Protein AF-A0A3D2Q7T9-F1 (afdb_monomer_lite)

pLDDT: mean 92.61, std 5.47, range [55.22, 98.25]

Sequence (171 aa):
MNLAEEEGVMDLDDYAEAVRKIHLSDPKNRWRKLGSLQTRSGKALLTEIETQSNTRPIRLLQLLFLHEQSAYILTAAAPREEMGSLGKTFLNAFKSFTITENLLESIPEKERREALYQTLLEFKEKSKESRFQEEVWNPFQKRFLSEFNDMGAYWQLLLLKYFQEELKKKV

Foldseek 3Di:
DDKDKDFQADDQVVVVVVVVVVQVVPVQKDKAWPAWAAAPAGIWTWMKMWHDDPPAIKIKIWTWDDDDGMTMIDIDMDGPVCCVVCVVVVSVVRNHDDDDPDLLVNDPDPVVSVVVVVLLVVCLVVVPPPCCVPPPVVVCLVVQCVVVVVVPDVSSVVVNVVSVVSSPPDD

Radius of gyration: 21.35 Å; chains: 1; bounding box: 49×31×57 Å

Structure (mmCIF, N/CA/C/O backbone):
data_AF-A0A3D2Q7T9-F1
#
_entry.id   AF-A0A3D2Q7T9-F1
#
loop_
_atom_site.group_PDB
_atom_site.id
_atom_site.type_symbol
_atom_site.label_atom_id
_atom_site.label_alt_id
_atom_site.label_comp_id
_atom_site.label_asym_id
_atom_site.label_entity_id
_atom_site.label_seq_id
_atom_site.pdbx_PDB_ins_code
_atom_site.Cartn_x
_atom_site.Cartn_y
_atom_site.Cartn_z
_atom_site.occupancy
_atom_site.B_iso_or_equiv
_atom_site.auth_seq_id
_atom_site.auth_comp_id
_atom_site.auth_asym_id
_atom_site.auth_atom_id
_atom_site.pdbx_PDB_model_num
ATOM 1 N N . MET A 1 1 ? 7.423 8.714 -3.643 1.00 85.88 1 MET A N 1
ATOM 2 C CA . MET A 1 1 ? 6.833 7.423 -4.057 1.00 85.88 1 MET A CA 1
ATOM 3 C C . MET A 1 1 ? 5.350 7.656 -4.269 1.00 85.88 1 MET A C 1
ATOM 5 O O . MET A 1 1 ? 4.799 8.471 -3.541 1.00 85.88 1 MET A O 1
ATOM 9 N N . ASN A 1 2 ? 4.742 7.011 -5.257 1.00 92.50 2 ASN A N 1
ATOM 10 C CA . ASN A 1 2 ? 3.313 7.108 -5.556 1.00 92.50 2 ASN A CA 1
ATOM 11 C C . ASN A 1 2 ? 2.703 5.700 -5.631 1.00 92.50 2 ASN A C 1
ATOM 13 O O . ASN A 1 2 ? 3.426 4.775 -5.998 1.00 92.50 2 ASN A O 1
ATOM 17 N N . LEU A 1 3 ? 1.418 5.563 -5.309 1.00 93.44 3 LEU A N 1
ATOM 18 C CA . LEU A 1 3 ? 0.617 4.352 -5.488 1.00 93.44 3 LEU A CA 1
ATOM 19 C C . LEU A 1 3 ? -0.499 4.649 -6.496 1.00 93.44 3 LEU A C 1
ATOM 21 O O . LEU A 1 3 ? -1.206 5.642 -6.347 1.00 93.44 3 LEU A O 1
ATOM 25 N N . ALA A 1 4 ? -0.655 3.783 -7.490 1.00 95.00 4 ALA A N 1
ATOM 26 C CA . ALA A 1 4 ? -1.825 3.730 -8.359 1.00 95.00 4 ALA A CA 1
ATOM 27 C C . ALA A 1 4 ? -2.480 2.347 -8.261 1.00 95.00 4 ALA A C 1
ATOM 29 O O . ALA A 1 4 ? -1.810 1.370 -7.916 1.00 95.00 4 ALA A O 1
ATOM 30 N N . GLU A 1 5 ? -3.771 2.290 -8.562 1.00 95.25 5 GLU A N 1
ATOM 31 C CA . GLU A 1 5 ? -4.575 1.072 -8.606 1.00 95.25 5 GLU A CA 1
ATOM 32 C C . GLU A 1 5 ? -5.320 1.025 -9.940 1.00 95.25 5 GLU A C 1
ATOM 34 O O . GLU A 1 5 ? -5.871 2.037 -10.381 1.00 95.25 5 GLU A O 1
ATOM 39 N N . GLU A 1 6 ? -5.306 -0.138 -10.583 1.00 94.75 6 GLU A N 1
ATOM 40 C CA . GLU A 1 6 ? -6.014 -0.400 -11.833 1.00 94.75 6 GLU A CA 1
ATOM 41 C C . GLU A 1 6 ? -6.807 -1.705 -11.712 1.00 94.75 6 GLU A C 1
ATOM 43 O O . GLU A 1 6 ? -6.241 -2.761 -11.434 1.00 94.75 6 GLU A O 1
ATOM 48 N N . GLU A 1 7 ? -8.120 -1.626 -11.917 1.00 94.75 7 GLU A N 1
ATOM 49 C CA . GLU A 1 7 ? -9.046 -2.760 -11.826 1.00 94.75 7 GLU A CA 1
ATOM 50 C C . GLU A 1 7 ? -9.135 -3.550 -13.146 1.00 94.75 7 GLU A C 1
ATOM 52 O O . GLU A 1 7 ? -8.832 -3.044 -14.229 1.00 94.75 7 GLU A O 1
ATOM 57 N N . GLY A 1 8 ? -9.616 -4.793 -13.068 1.00 92.50 8 GLY A N 1
ATOM 58 C CA . GLY A 1 8 ? -9.856 -5.661 -14.225 1.00 92.50 8 GLY A CA 1
ATOM 59 C C . GLY A 1 8 ? -8.599 -6.343 -14.772 1.00 92.50 8 GLY A C 1
ATOM 60 O O . GLY A 1 8 ? -8.608 -6.852 -15.895 1.00 92.50 8 GLY A O 1
ATOM 61 N N . VAL A 1 9 ? -7.514 -6.367 -13.998 1.00 92.88 9 VAL A N 1
ATOM 62 C CA . VAL A 1 9 ? -6.263 -7.026 -14.377 1.00 92.88 9 VAL A CA 1
ATOM 63 C C . VAL A 1 9 ? -6.312 -8.483 -13.933 1.00 92.88 9 VAL A C 1
ATOM 65 O O . VAL A 1 9 ? -6.437 -8.761 -12.749 1.00 92.88 9 VAL A O 1
ATOM 68 N N . MET A 1 10 ? -6.213 -9.426 -14.872 1.00 90.50 10 MET A N 1
ATOM 69 C CA . MET A 1 10 ? -6.295 -10.865 -14.562 1.00 90.50 10 MET A CA 1
ATOM 70 C C . MET A 1 10 ? -4.934 -11.557 -14.472 1.00 90.50 10 MET A C 1
ATOM 72 O O . MET A 1 10 ? -4.796 -12.539 -13.748 1.00 90.50 10 MET A O 1
ATOM 76 N N . ASP A 1 11 ? -3.938 -11.062 -15.209 1.00 94.44 11 ASP A N 1
ATOM 77 C CA . ASP A 1 11 ? -2.603 -11.651 -15.266 1.00 94.44 11 ASP A CA 1
ATOM 78 C C . ASP A 1 11 ? -1.526 -10.563 -15.176 1.00 94.44 11 ASP A C 1
ATOM 80 O O . ASP A 1 11 ? -1.581 -9.534 -15.855 1.00 94.44 11 ASP A O 1
ATOM 84 N N . LEU A 1 12 ? -0.549 -10.784 -14.294 1.00 93.56 12 LEU A N 1
ATOM 85 C CA . LEU A 1 12 ? 0.483 -9.797 -13.985 1.00 93.56 12 LEU A CA 1
ATOM 86 C C . LEU A 1 12 ? 1.535 -9.684 -15.095 1.00 93.56 12 LEU A C 1
ATOM 88 O O . LEU A 1 12 ? 2.107 -8.608 -15.274 1.00 93.56 12 LEU A O 1
ATOM 92 N N . ASP A 1 13 ? 1.820 -10.767 -15.818 1.00 93.50 13 ASP A N 1
ATOM 93 C CA . ASP A 1 13 ? 2.806 -10.753 -16.897 1.00 93.50 13 ASP A CA 1
ATOM 94 C C . ASP A 1 13 ? 2.231 -10.072 -18.148 1.00 93.50 13 ASP A C 1
ATOM 96 O O . ASP A 1 13 ? 2.903 -9.211 -18.725 1.00 93.50 13 ASP A O 1
ATOM 100 N N . ASP A 1 14 ? 0.975 -10.354 -18.501 1.00 94.19 14 ASP A N 1
ATOM 101 C CA . ASP A 1 14 ? 0.251 -9.652 -19.568 1.00 94.19 14 ASP A CA 1
ATOM 102 C C . ASP A 1 14 ? 0.133 -8.153 -19.264 1.00 94.19 14 ASP A C 1
ATOM 104 O O . ASP A 1 14 ? 0.399 -7.304 -20.125 1.00 94.19 14 ASP A O 1
ATOM 108 N N . TYR A 1 15 ? -0.192 -7.814 -18.013 1.00 95.38 15 TYR A N 1
ATOM 109 C CA . TYR A 1 15 ? -0.222 -6.429 -17.552 1.00 95.38 15 TYR A CA 1
ATOM 110 C C . TYR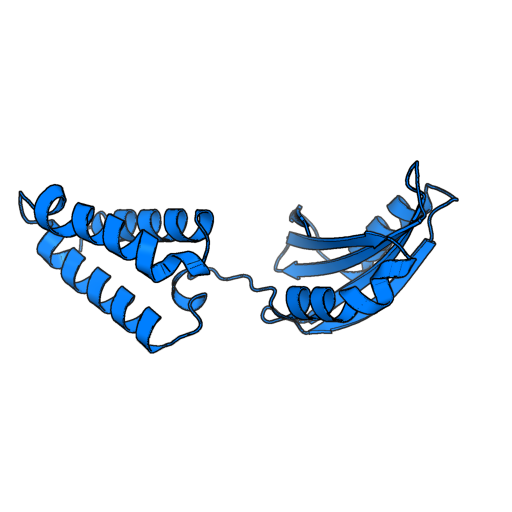 A 1 15 ? 1.150 -5.755 -17.657 1.00 95.38 15 TYR A C 1
ATOM 112 O O . TYR A 1 15 ? 1.271 -4.648 -18.187 1.00 95.38 15 TYR A O 1
ATOM 120 N N . ALA A 1 16 ? 2.216 -6.430 -17.221 1.00 95.44 16 ALA A N 1
ATOM 121 C CA . ALA A 1 16 ? 3.573 -5.904 -17.319 1.00 95.44 16 ALA A CA 1
ATOM 122 C C . ALA A 1 16 ? 4.005 -5.666 -18.776 1.00 95.44 16 ALA A C 1
ATOM 124 O O . ALA A 1 16 ? 4.688 -4.676 -19.053 1.00 95.44 16 ALA A O 1
ATOM 125 N N . GLU A 1 17 ? 3.595 -6.521 -19.718 1.00 95.62 17 GLU A N 1
ATOM 126 C CA . GLU A 1 17 ? 3.836 -6.296 -21.146 1.00 95.62 17 GLU A CA 1
ATOM 127 C C . GLU A 1 17 ? 3.042 -5.101 -21.693 1.00 95.62 17 GLU A C 1
ATOM 129 O O . GLU A 1 17 ? 3.567 -4.349 -22.520 1.00 95.62 17 GLU A O 1
ATOM 134 N N . ALA A 1 18 ? 1.814 -4.867 -21.223 1.00 94.25 18 ALA A N 1
ATOM 135 C CA . ALA A 1 18 ? 1.056 -3.663 -21.566 1.00 94.25 18 ALA A CA 1
ATOM 136 C C . ALA A 1 18 ? 1.758 -2.390 -21.054 1.00 94.25 18 ALA A C 1
ATOM 138 O O . ALA A 1 18 ? 2.020 -1.474 -21.838 1.00 94.25 18 ALA A O 1
ATOM 139 N N . VAL A 1 19 ? 2.168 -2.372 -19.780 1.00 93.56 19 VAL A N 1
ATOM 140 C CA . VAL A 1 19 ? 2.945 -1.276 -19.170 1.00 93.56 19 VAL A CA 1
ATOM 141 C C . VAL A 1 19 ? 4.250 -1.034 -19.936 1.00 93.56 19 VAL A C 1
ATOM 143 O O . VAL A 1 19 ? 4.593 0.105 -20.268 1.00 93.56 19 VAL A O 1
ATOM 146 N N . ARG A 1 20 ? 4.966 -2.106 -20.293 1.00 95.69 20 ARG A N 1
ATOM 147 C CA . ARG A 1 20 ? 6.183 -2.033 -21.109 1.00 95.69 20 ARG A CA 1
ATOM 148 C C . ARG A 1 20 ? 5.918 -1.365 -22.459 1.00 95.69 20 ARG A C 1
ATOM 150 O O . ARG A 1 20 ? 6.680 -0.479 -22.846 1.00 95.69 20 ARG A O 1
ATOM 157 N N . LYS A 1 21 ? 4.865 -1.767 -23.180 1.00 95.69 21 LYS A N 1
ATOM 158 C CA . LYS A 1 21 ? 4.500 -1.179 -24.484 1.00 95.69 21 LYS A CA 1
ATOM 159 C C . LYS A 1 21 ? 4.202 0.315 -24.368 1.00 95.69 21 LYS A C 1
ATOM 161 O O . LYS A 1 21 ? 4.671 1.080 -25.206 1.00 95.69 21 LYS A O 1
ATOM 166 N N . ILE A 1 22 ? 3.489 0.730 -23.320 1.00 93.00 22 ILE A N 1
ATOM 167 C CA . ILE A 1 22 ? 3.191 2.145 -23.056 1.00 93.00 22 ILE A CA 1
ATOM 168 C C . ILE A 1 22 ? 4.488 2.932 -22.867 1.00 93.00 22 ILE A C 1
ATOM 170 O O . ILE A 1 22 ? 4.708 3.927 -23.556 1.00 93.00 22 ILE A O 1
ATOM 174 N N . HIS A 1 23 ? 5.392 2.474 -22.000 1.00 92.25 23 HIS A N 1
ATOM 175 C CA . HIS A 1 23 ? 6.639 3.201 -21.752 1.00 92.25 23 HIS A CA 1
ATOM 176 C C . HIS A 1 23 ? 7.574 3.233 -22.960 1.00 92.25 23 HIS A C 1
ATOM 178 O O . HIS A 1 23 ? 8.222 4.254 -23.180 1.00 92.25 23 HIS A O 1
ATOM 184 N N . LEU A 1 24 ? 7.629 2.157 -23.748 1.00 94.38 24 LEU A N 1
ATOM 185 C CA . LEU A 1 24 ? 8.445 2.083 -24.963 1.00 94.38 24 LEU A CA 1
ATOM 186 C C . LEU A 1 24 ? 7.831 2.807 -26.173 1.00 94.38 24 LEU A C 1
ATOM 188 O O . LEU A 1 24 ? 8.483 2.876 -27.213 1.00 94.38 24 LEU A O 1
ATOM 192 N N . SER A 1 25 ? 6.618 3.360 -26.054 1.00 93.81 25 SER A N 1
ATOM 193 C CA . SER A 1 25 ? 6.048 4.228 -27.095 1.00 93.81 25 SER A CA 1
ATOM 194 C C . SER A 1 25 ? 6.836 5.534 -27.262 1.00 93.81 25 SER A C 1
ATOM 196 O O . SER A 1 25 ? 6.902 6.071 -28.367 1.00 93.81 25 SER A O 1
ATOM 198 N N . ASP A 1 26 ? 7.504 6.002 -26.199 1.00 91.12 26 ASP A N 1
ATOM 199 C CA . ASP A 1 26 ? 8.515 7.055 -26.285 1.00 91.12 26 ASP A CA 1
ATOM 200 C C . ASP A 1 26 ? 9.901 6.423 -26.538 1.00 91.12 26 ASP A C 1
ATOM 202 O O . ASP A 1 26 ? 10.424 5.706 -25.675 1.00 91.12 26 ASP A O 1
ATOM 206 N N . PRO A 1 27 ? 10.553 6.705 -27.682 1.00 88.56 27 PRO A N 1
ATOM 207 C CA . PRO A 1 27 ? 11.848 6.119 -28.032 1.00 88.56 27 PRO A CA 1
ATOM 208 C C . PRO A 1 27 ? 12.996 6.526 -27.092 1.00 88.56 27 PRO A C 1
ATOM 210 O O . PRO A 1 27 ? 14.051 5.873 -27.087 1.00 88.56 27 PRO A O 1
ATOM 213 N N . LYS A 1 28 ? 12.823 7.593 -26.300 1.00 89.75 28 LYS A N 1
ATOM 214 C CA . LYS A 1 28 ? 13.799 8.037 -25.294 1.00 89.75 28 LYS A CA 1
ATOM 215 C C . LYS A 1 28 ? 13.770 7.180 -24.037 1.00 89.75 28 LYS A C 1
ATOM 217 O O . LYS A 1 28 ? 14.736 7.204 -23.274 1.00 89.75 28 LYS A O 1
ATOM 222 N N . ASN A 1 29 ? 12.702 6.418 -23.828 1.00 94.19 29 ASN A N 1
ATOM 223 C CA . ASN A 1 29 ? 12.576 5.575 -22.658 1.00 94.19 29 ASN A CA 1
ATOM 224 C C . ASN A 1 29 ? 13.328 4.256 -22.834 1.00 94.19 29 ASN A C 1
ATOM 226 O O . ASN A 1 29 ? 13.503 3.712 -23.932 1.00 94.19 29 ASN A O 1
ATOM 230 N N . ARG A 1 30 ? 13.767 3.707 -21.708 1.00 94.69 30 ARG A N 1
ATOM 231 C CA . ARG A 1 30 ? 14.210 2.319 -21.590 1.00 94.69 30 ARG A CA 1
ATOM 232 C C . ARG A 1 30 ? 13.398 1.668 -20.495 1.00 94.69 30 ARG A C 1
ATOM 234 O O . ARG A 1 30 ? 13.154 2.287 -19.469 1.00 94.69 30 ARG A O 1
ATOM 241 N N . TRP A 1 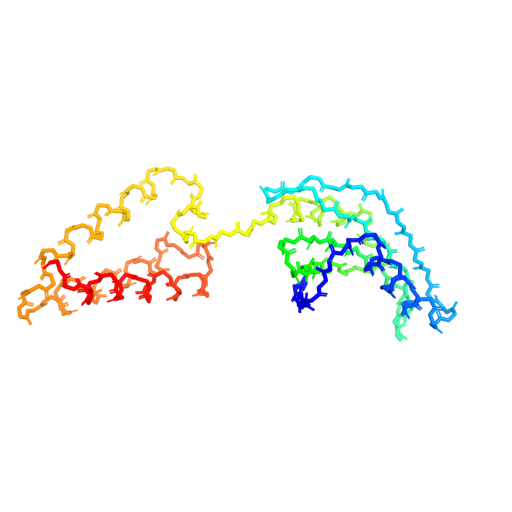31 ? 13.002 0.425 -20.718 1.00 96.75 31 TRP A N 1
ATOM 242 C CA . TRP A 1 31 ? 12.237 -0.355 -19.758 1.00 96.75 31 TRP A CA 1
ATOM 243 C C . TRP A 1 31 ? 12.928 -1.694 -19.541 1.00 96.75 31 TRP A C 1
ATOM 245 O O . TRP A 1 31 ? 13.373 -2.331 -20.501 1.00 96.75 31 TRP A O 1
ATOM 255 N N . ARG A 1 32 ? 13.029 -2.123 -18.285 1.00 96.88 32 ARG A N 1
ATOM 256 C CA . ARG A 1 32 ? 13.651 -3.388 -17.898 1.00 96.88 32 ARG A CA 1
ATOM 257 C C . ARG A 1 32 ? 12.819 -4.102 -16.842 1.00 96.88 32 ARG A C 1
ATOM 259 O O . ARG A 1 32 ? 12.482 -3.524 -15.813 1.00 96.88 32 ARG A O 1
ATOM 266 N N . LYS A 1 33 ? 12.601 -5.400 -17.047 1.00 96.75 33 LYS A N 1
ATOM 267 C CA . LYS A 1 33 ? 12.114 -6.320 -16.013 1.00 96.75 33 LYS A CA 1
ATOM 268 C C . LYS A 1 33 ? 13.294 -6.673 -15.103 1.00 96.75 33 LYS A C 1
ATOM 270 O O . LYS A 1 33 ? 14.295 -7.197 -15.589 1.00 96.75 33 LYS A O 1
ATOM 275 N N . LEU A 1 34 ? 13.204 -6.364 -13.809 1.00 96.62 34 LEU A N 1
ATOM 276 C CA . LEU A 1 34 ? 14.258 -6.681 -12.833 1.00 96.62 34 LEU A CA 1
ATOM 277 C C . LEU A 1 34 ? 14.035 -8.030 -12.136 1.00 96.62 34 LEU A C 1
ATOM 279 O O . LEU A 1 34 ? 14.951 -8.555 -11.508 1.00 96.62 34 LEU A O 1
ATOM 283 N N . GLY A 1 35 ? 12.836 -8.599 -12.267 1.00 96.44 35 GLY A N 1
ATOM 284 C CA . GLY A 1 35 ? 12.449 -9.866 -11.652 1.00 96.44 35 GLY A CA 1
ATOM 285 C C . GLY A 1 35 ? 11.473 -9.658 -10.500 1.00 96.44 35 GLY A C 1
ATOM 286 O O . GLY A 1 35 ? 10.888 -8.589 -10.351 1.00 96.44 35 GLY A O 1
ATOM 287 N N . SER A 1 36 ? 11.254 -10.697 -9.701 1.00 97.12 36 SER A N 1
ATOM 288 C CA . SER A 1 36 ? 10.276 -10.642 -8.615 1.00 97.12 36 SER A CA 1
ATOM 289 C C . SER A 1 36 ? 10.848 -10.080 -7.318 1.00 97.12 36 SER A C 1
ATOM 291 O O . SER A 1 36 ? 11.987 -10.379 -6.961 1.00 97.12 36 SER A O 1
ATOM 293 N N . LEU A 1 37 ? 10.013 -9.375 -6.560 1.00 97.50 37 LEU A N 1
ATOM 294 C CA . LEU A 1 37 ? 10.298 -8.917 -5.206 1.00 97.50 37 LEU A CA 1
ATOM 295 C C . LEU A 1 37 ? 9.241 -9.473 -4.245 1.00 97.50 37 LEU A C 1
ATOM 297 O O . LEU A 1 37 ? 8.047 -9.349 -4.500 1.00 97.50 37 LEU A O 1
ATOM 301 N N . GLN A 1 38 ? 9.674 -10.069 -3.135 1.00 97.69 38 GLN A N 1
ATOM 302 C CA . GLN A 1 38 ? 8.766 -10.476 -2.062 1.00 97.69 38 GLN A CA 1
ATOM 303 C C . GLN A 1 38 ? 8.395 -9.256 -1.206 1.00 97.69 38 GLN A C 1
ATOM 305 O O . GLN A 1 38 ? 9.279 -8.618 -0.630 1.00 97.69 38 GLN A O 1
ATOM 310 N N . THR A 1 39 ? 7.103 -8.954 -1.114 1.00 96.94 39 THR A N 1
ATOM 311 C CA . THR A 1 39 ? 6.512 -7.956 -0.209 1.00 96.94 39 THR A CA 1
ATOM 312 C C . THR A 1 39 ? 5.871 -8.653 0.994 1.00 96.94 39 THR A C 1
ATOM 314 O O . THR A 1 39 ? 5.865 -9.888 1.072 1.00 96.94 39 THR A O 1
ATOM 317 N N . ARG A 1 40 ? 5.313 -7.884 1.936 1.00 93.56 40 ARG A N 1
ATOM 318 C CA . ARG A 1 40 ? 4.495 -8.445 3.023 1.00 93.56 40 ARG A CA 1
ATOM 319 C C . ARG A 1 40 ? 3.176 -9.034 2.521 1.00 93.56 40 ARG A C 1
ATOM 321 O O . ARG A 1 40 ? 2.703 -9.992 3.119 1.00 93.56 40 ARG A O 1
ATOM 328 N N . SER A 1 41 ? 2.631 -8.521 1.419 1.00 93.81 41 SER A N 1
ATOM 329 C CA . SER A 1 41 ? 1.397 -9.042 0.811 1.00 93.81 41 SER A CA 1
ATOM 330 C C . SER A 1 41 ? 1.595 -10.143 -0.215 1.00 93.81 41 SER A C 1
ATOM 332 O O . SER A 1 41 ? 0.626 -10.787 -0.602 1.00 93.81 41 SER A O 1
ATOM 334 N N . GLY A 1 42 ? 2.824 -10.394 -0.658 1.00 95.06 42 GLY A N 1
ATOM 335 C CA . GLY A 1 42 ? 3.099 -11.489 -1.576 1.00 95.06 42 GLY A CA 1
ATOM 336 C C . GLY A 1 42 ? 4.191 -11.171 -2.580 1.00 95.06 42 GLY A C 1
ATOM 337 O O . GLY A 1 42 ? 4.979 -10.237 -2.433 1.00 95.06 42 GLY A O 1
ATOM 338 N N . LYS A 1 43 ? 4.261 -11.993 -3.620 1.00 97.25 43 LYS A N 1
ATOM 339 C CA . LYS A 1 43 ? 5.236 -11.825 -4.691 1.00 97.25 43 LYS A CA 1
ATOM 340 C C . LYS A 1 43 ? 4.748 -10.750 -5.664 1.00 97.25 43 LYS A C 1
ATOM 342 O O . LYS A 1 43 ? 3.658 -10.861 -6.207 1.00 97.25 43 LYS A O 1
ATOM 347 N N . ALA A 1 44 ? 5.578 -9.745 -5.903 1.00 97.88 44 ALA A N 1
ATOM 348 C CA . ALA A 1 44 ? 5.349 -8.675 -6.868 1.00 97.88 44 ALA A CA 1
ATOM 349 C C . ALA A 1 44 ? 6.398 -8.723 -7.987 1.00 97.88 44 ALA A C 1
ATOM 351 O O . ALA A 1 44 ? 7.454 -9.350 -7.838 1.00 97.88 44 ALA A O 1
ATOM 352 N N . LEU A 1 45 ? 6.142 -8.023 -9.088 1.00 98.25 45 LEU A N 1
ATOM 353 C CA . LEU A 1 45 ? 7.109 -7.801 -10.154 1.00 98.25 45 LEU A CA 1
ATOM 354 C C . LEU A 1 45 ? 7.788 -6.439 -9.990 1.00 98.25 45 LEU A C 1
ATOM 356 O O . LEU A 1 45 ? 7.122 -5.423 -9.832 1.00 98.25 45 LEU A O 1
ATOM 360 N N . LEU A 1 46 ? 9.116 -6.405 -10.065 1.00 98.25 46 LEU A N 1
ATOM 361 C CA . LEU A 1 46 ? 9.895 -5.174 -10.054 1.00 98.25 46 LEU A CA 1
ATOM 362 C C . LEU A 1 46 ? 10.380 -4.839 -11.467 1.00 98.25 46 LEU A C 1
ATOM 364 O O . LEU A 1 46 ? 10.939 -5.683 -12.178 1.00 98.25 46 LEU A O 1
ATOM 368 N N . THR A 1 47 ? 10.211 -3.582 -11.852 1.00 97.81 47 THR A N 1
ATOM 369 C CA . THR A 1 47 ? 10.644 -3.050 -13.145 1.00 97.81 47 THR A CA 1
ATOM 370 C C . THR A 1 47 ? 11.410 -1.740 -12.960 1.00 97.81 47 THR A C 1
ATOM 372 O O . THR A 1 47 ? 11.287 -1.064 -11.936 1.00 97.81 47 THR A O 1
ATOM 375 N N . GLU A 1 48 ? 12.248 -1.411 -13.937 1.00 97.06 48 GLU A N 1
ATOM 376 C CA . GLU A 1 48 ? 13.027 -0.176 -14.000 1.00 97.06 48 GLU A CA 1
ATOM 377 C C . GLU A 1 48 ? 12.709 0.545 -15.305 1.00 97.06 48 GLU A C 1
ATOM 379 O O . GLU A 1 48 ? 12.740 -0.061 -16.380 1.00 97.06 48 GLU A O 1
ATOM 384 N N . ILE A 1 49 ? 12.445 1.845 -15.212 1.00 95.94 49 ILE A N 1
ATOM 385 C CA . ILE A 1 49 ? 12.280 2.720 -16.369 1.00 95.94 49 ILE A CA 1
ATOM 386 C C . ILE A 1 49 ? 13.327 3.818 -16.292 1.00 95.94 49 ILE A C 1
ATOM 388 O O . ILE A 1 49 ? 13.443 4.504 -15.279 1.00 95.94 49 ILE A O 1
ATOM 392 N N . GLU A 1 50 ? 14.072 4.015 -17.370 1.00 94.88 50 GLU A N 1
ATOM 393 C CA . GLU A 1 50 ? 14.878 5.218 -17.557 1.00 94.88 50 GLU A CA 1
ATOM 394 C C . GLU A 1 50 ? 14.153 6.144 -18.524 1.00 94.88 50 GLU A C 1
ATOM 396 O O . GLU A 1 50 ? 13.727 5.716 -19.596 1.00 94.88 50 GLU A O 1
ATOM 401 N N . THR A 1 51 ? 14.024 7.409 -18.143 1.00 92.69 51 THR A N 1
ATOM 402 C CA . THR A 1 51 ? 13.378 8.445 -18.949 1.00 92.69 51 THR A CA 1
ATOM 403 C C . THR A 1 51 ? 14.150 9.760 -18.841 1.00 92.69 51 THR A C 1
ATOM 405 O O . THR A 1 51 ? 14.955 9.958 -17.926 1.00 92.69 51 THR A O 1
ATOM 408 N N . GLN A 1 52 ? 13.937 10.676 -19.782 1.00 86.25 52 GLN A N 1
ATOM 409 C CA . GLN A 1 52 ? 14.472 12.034 -19.703 1.00 86.25 52 GLN A CA 1
ATOM 410 C C . GLN A 1 52 ? 13.391 12.982 -19.192 1.00 86.25 52 GLN A C 1
ATOM 412 O O . GLN A 1 52 ? 12.371 13.168 -19.847 1.00 86.25 52 GLN A O 1
ATOM 417 N N . SER A 1 53 ? 13.642 13.634 -18.055 1.00 78.62 53 SER A N 1
ATOM 418 C CA . SER A 1 53 ? 12.911 14.862 -17.734 1.00 78.62 53 SER A CA 1
ATOM 419 C C . SER A 1 53 ? 13.511 16.047 -18.491 1.00 78.62 53 SER A C 1
ATOM 421 O O . SER A 1 53 ? 14.626 15.960 -19.006 1.00 78.62 53 SER A O 1
ATOM 423 N N . ASN A 1 54 ? 12.802 17.178 -18.500 1.00 76.31 54 ASN A N 1
ATOM 424 C CA . ASN A 1 54 ? 13.244 18.412 -19.158 1.00 76.31 54 ASN A CA 1
ATOM 425 C C . ASN A 1 54 ? 14.621 18.913 -18.684 1.00 76.31 54 ASN A C 1
ATOM 427 O O . ASN A 1 54 ? 15.264 19.675 -19.399 1.00 76.31 54 ASN A O 1
ATOM 431 N N . THR A 1 55 ? 15.065 18.519 -17.487 1.00 76.50 55 THR A N 1
ATOM 432 C CA . THR A 1 55 ? 16.286 19.046 -16.859 1.00 76.50 55 THR A CA 1
ATOM 433 C C . THR A 1 55 ? 17.349 17.986 -16.585 1.00 76.50 55 THR A C 1
ATOM 435 O O . THR A 1 55 ? 18.532 18.312 -16.608 1.00 76.50 55 THR A O 1
ATOM 438 N N . ARG A 1 56 ? 16.971 16.721 -16.343 1.00 87.56 56 ARG A N 1
ATOM 439 C CA . ARG A 1 56 ? 17.924 15.611 -16.142 1.00 87.56 56 ARG A CA 1
ATOM 440 C C . ARG A 1 56 ? 17.323 14.217 -16.380 1.00 87.56 56 ARG A C 1
ATOM 442 O O . ARG A 1 56 ? 16.102 14.057 -16.299 1.00 87.56 56 ARG A O 1
ATOM 449 N N . PRO A 1 57 ? 18.146 13.185 -16.641 1.00 91.56 57 PRO A N 1
ATOM 450 C CA . PRO A 1 57 ? 17.682 11.801 -16.681 1.00 91.56 57 PRO A CA 1
ATOM 451 C C . PRO A 1 57 ? 17.116 11.353 -15.328 1.00 91.56 57 PRO A C 1
ATOM 453 O O . PRO A 1 57 ? 17.738 11.548 -14.282 1.00 91.56 57 PRO A O 1
ATOM 456 N N . ILE A 1 58 ? 15.950 10.718 -15.358 1.00 94.50 58 ILE A N 1
ATOM 457 C CA . ILE A 1 58 ? 15.285 10.148 -14.187 1.00 94.50 58 ILE A CA 1
ATOM 458 C C . ILE A 1 58 ? 15.229 8.638 -14.361 1.00 94.50 58 ILE A C 1
ATOM 460 O O . ILE A 1 58 ? 15.026 8.119 -15.460 1.00 94.50 58 ILE A O 1
ATOM 464 N N . ARG A 1 59 ? 15.389 7.931 -13.248 1.00 95.75 59 ARG A N 1
ATOM 465 C CA . ARG A 1 59 ? 15.131 6.506 -13.163 1.00 95.75 59 ARG A CA 1
ATOM 466 C C . ARG A 1 59 ? 13.960 6.256 -12.224 1.00 95.75 59 ARG A C 1
ATOM 468 O O . ARG A 1 59 ? 13.885 6.809 -11.127 1.00 95.75 59 ARG A O 1
ATOM 475 N N . LEU A 1 60 ? 13.048 5.416 -12.679 1.00 95.81 60 LEU A N 1
ATOM 476 C CA . LEU A 1 60 ? 11.874 4.979 -11.950 1.00 95.81 60 LEU A CA 1
ATOM 477 C C . LEU A 1 60 ? 12.053 3.505 -11.608 1.00 95.81 60 LEU A C 1
ATOM 479 O O . LEU A 1 60 ? 12.460 2.716 -12.459 1.00 95.81 60 LEU A O 1
ATOM 483 N N . LEU A 1 61 ? 11.724 3.139 -10.379 1.00 97.38 61 LEU A N 1
ATOM 484 C CA . LEU A 1 61 ? 11.454 1.759 -10.010 1.00 97.38 61 LEU A CA 1
ATOM 485 C C . LEU A 1 61 ? 9.951 1.613 -9.828 1.00 97.38 61 LEU A C 1
ATOM 487 O O . LEU A 1 61 ? 9.338 2.418 -9.124 1.00 97.38 61 LEU A O 1
ATOM 491 N N . GLN A 1 62 ? 9.377 0.590 -10.447 1.00 97.56 62 GLN A N 1
ATOM 492 C CA . GLN A 1 62 ? 7.965 0.270 -10.304 1.00 97.56 62 GLN A CA 1
ATOM 493 C C . GLN A 1 62 ? 7.788 -1.139 -9.763 1.00 97.56 62 GLN A C 1
ATOM 495 O O . GLN A 1 62 ? 8.304 -2.103 -10.332 1.00 97.56 62 GLN A O 1
ATOM 500 N N . LEU A 1 63 ? 7.044 -1.236 -8.667 1.00 98.25 63 LEU A N 1
ATOM 501 C CA . LEU A 1 63 ? 6.534 -2.482 -8.123 1.00 98.25 63 LEU A CA 1
ATOM 502 C C . LEU A 1 63 ? 5.120 -2.692 -8.664 1.00 98.25 63 LEU A C 1
ATOM 504 O O . LEU A 1 63 ? 4.245 -1.878 -8.383 1.00 98.25 63 LEU A O 1
ATOM 508 N N . LEU A 1 64 ? 4.912 -3.766 -9.419 1.00 97.94 64 LEU A N 1
ATOM 509 C CA . LEU A 1 64 ? 3.607 -4.196 -9.909 1.00 97.94 64 LEU A CA 1
ATOM 510 C C . LEU A 1 64 ? 3.158 -5.387 -9.066 1.00 97.94 64 LEU A C 1
ATOM 512 O O . LEU A 1 64 ? 3.827 -6.424 -9.044 1.00 97.94 64 LEU A O 1
ATOM 516 N N . PHE A 1 65 ? 2.055 -5.239 -8.350 1.00 97.69 65 PHE A N 1
ATOM 517 C CA . PHE A 1 65 ? 1.502 -6.285 -7.502 1.00 97.69 65 PHE A CA 1
ATOM 518 C C . PHE A 1 65 ? 0.061 -6.554 -7.906 1.00 97.69 65 PHE A C 1
ATOM 520 O O . PHE A 1 65 ? -0.764 -5.650 -7.856 1.00 97.69 65 PHE A O 1
ATOM 527 N N . LEU A 1 66 ? -0.226 -7.788 -8.311 1.00 96.56 66 LEU A N 1
ATOM 528 C CA . LEU A 1 66 ? -1.581 -8.224 -8.616 1.00 96.56 66 LEU A CA 1
ATOM 529 C C . LEU A 1 66 ? -2.189 -8.855 -7.367 1.00 96.56 66 LEU A C 1
ATOM 531 O O . LEU A 1 66 ? -1.609 -9.779 -6.793 1.00 96.56 66 LEU A O 1
ATOM 535 N N . HIS A 1 67 ? -3.356 -8.370 -6.973 1.00 94.75 67 HIS A N 1
ATOM 536 C CA . HIS A 1 67 ? -4.161 -8.978 -5.930 1.00 94.75 67 HIS A CA 1
ATOM 537 C C . HIS A 1 67 ? -5.608 -9.011 -6.389 1.00 94.75 67 HIS A C 1
ATOM 539 O O . HIS A 1 67 ? -6.152 -7.988 -6.796 1.00 94.75 67 HIS A O 1
ATOM 545 N N . GLU A 1 68 ? -6.194 -10.205 -6.363 1.00 90.62 68 GLU A N 1
ATOM 546 C CA . GLU A 1 68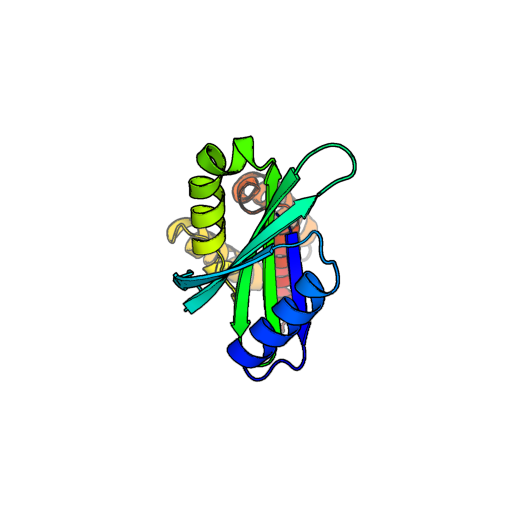 ? -7.505 -10.470 -6.950 1.00 90.62 68 GLU A CA 1
ATOM 547 C C . GLU A 1 68 ? -7.554 -10.041 -8.424 1.00 90.62 68 GLU A C 1
ATOM 549 O O . GLU A 1 68 ? -6.916 -10.684 -9.256 1.00 90.62 68 GLU A O 1
ATOM 554 N N . GLN A 1 69 ? -8.280 -8.969 -8.746 1.00 93.12 69 GLN A N 1
ATOM 555 C CA . GLN A 1 69 ? -8.390 -8.408 -10.095 1.00 93.12 69 GLN A CA 1
ATOM 556 C C . GLN A 1 69 ? -7.895 -6.955 -10.167 1.00 93.12 69 GLN A C 1
ATOM 558 O O . GLN A 1 69 ? -8.232 -6.234 -11.105 1.00 93.12 69 GLN A O 1
ATOM 563 N N . SER A 1 70 ? -7.099 -6.527 -9.185 1.00 95.69 70 SER A N 1
ATOM 564 C CA . SER A 1 70 ? -6.536 -5.180 -9.112 1.00 95.69 70 SER A CA 1
ATOM 565 C C . SER A 1 70 ? -5.011 -5.220 -9.164 1.00 95.69 70 SER A C 1
ATOM 567 O O . SER A 1 70 ? -4.349 -5.932 -8.400 1.00 95.69 70 SER A O 1
ATOM 569 N N . ALA A 1 71 ? -4.435 -4.426 -10.063 1.00 96.50 71 ALA A N 1
ATOM 570 C CA . ALA A 1 71 ? -3.008 -4.162 -10.107 1.00 96.50 71 ALA A CA 1
ATOM 571 C C . ALA A 1 71 ? -2.679 -2.923 -9.272 1.00 96.50 71 ALA A C 1
ATOM 573 O O . ALA A 1 71 ? -3.170 -1.827 -9.529 1.00 96.50 71 ALA A O 1
ATOM 574 N N . TYR A 1 72 ? -1.789 -3.092 -8.300 1.00 97.12 72 TYR A N 1
ATOM 575 C CA . TYR A 1 72 ? -1.219 -2.021 -7.495 1.00 97.12 72 TYR A CA 1
ATOM 576 C C . TYR A 1 72 ? 0.168 -1.669 -8.026 1.00 97.12 72 TYR A C 1
ATOM 578 O O . TYR A 1 72 ? 1.055 -2.524 -8.109 1.00 97.12 72 TYR A O 1
ATOM 586 N N . ILE A 1 73 ? 0.366 -0.397 -8.365 1.00 97.00 73 ILE A N 1
ATOM 587 C CA . ILE A 1 73 ? 1.585 0.115 -8.987 1.00 97.00 73 ILE A CA 1
ATOM 588 C C . ILE A 1 73 ? 2.242 1.112 -8.042 1.00 97.00 73 ILE A C 1
ATOM 590 O O . ILE A 1 73 ? 1.821 2.267 -7.939 1.00 97.00 73 ILE A O 1
ATOM 594 N N . LEU A 1 74 ? 3.313 0.692 -7.366 1.00 97.31 74 LEU A N 1
ATOM 595 C CA . LEU A 1 74 ? 4.116 1.604 -6.554 1.00 97.31 74 LEU A CA 1
ATOM 596 C C . LEU A 1 74 ? 5.287 2.116 -7.377 1.00 97.31 74 LEU A C 1
ATOM 598 O O . LEU A 1 74 ? 6.162 1.350 -7.769 1.00 97.31 74 LEU A O 1
ATOM 602 N N . THR A 1 75 ? 5.338 3.426 -7.591 1.00 96.81 75 THR A N 1
ATOM 603 C CA . THR A 1 75 ? 6.397 4.078 -8.365 1.00 96.81 75 THR A CA 1
ATOM 604 C C . THR A 1 75 ? 7.297 4.907 -7.453 1.00 96.81 75 THR A C 1
ATOM 606 O O . THR A 1 75 ? 6.852 5.853 -6.794 1.00 96.81 75 THR A O 1
ATOM 609 N N . ALA A 1 76 ? 8.588 4.590 -7.432 1.00 96.94 76 ALA A N 1
ATOM 610 C CA . ALA A 1 76 ? 9.630 5.417 -6.838 1.00 96.94 76 ALA A CA 1
ATOM 611 C C . ALA A 1 76 ? 10.460 6.059 -7.951 1.00 96.94 76 ALA A C 1
ATOM 613 O O . ALA A 1 76 ? 10.863 5.381 -8.889 1.00 96.94 76 ALA A O 1
ATOM 614 N N . ALA A 1 77 ? 10.716 7.360 -7.850 1.00 94.81 77 ALA A N 1
ATOM 615 C CA . ALA A 1 77 ? 11.461 8.121 -8.843 1.00 94.81 77 ALA A CA 1
ATOM 616 C C . ALA A 1 77 ? 12.671 8.766 -8.179 1.00 94.81 77 ALA A C 1
ATOM 618 O O . ALA A 1 77 ? 12.543 9.341 -7.096 1.00 94.81 77 ALA A O 1
ATOM 619 N N . ALA A 1 78 ? 13.819 8.703 -8.842 1.00 95.19 78 ALA A N 1
ATOM 620 C CA . ALA A 1 78 ? 14.989 9.470 -8.460 1.00 95.19 78 ALA A CA 1
ATOM 621 C C . ALA A 1 78 ? 15.793 9.881 -9.698 1.00 95.19 78 ALA A C 1
ATOM 623 O O . ALA A 1 78 ? 15.727 9.222 -10.740 1.00 95.19 78 ALA A O 1
ATOM 624 N N . PRO A 1 79 ? 16.587 10.949 -9.593 1.00 94.38 79 PRO A N 1
ATOM 625 C CA . PRO A 1 79 ? 17.632 11.247 -10.563 1.00 94.38 79 PRO A CA 1
ATOM 626 C C . PRO A 1 79 ? 18.548 10.041 -10.752 1.00 94.38 79 PRO A C 1
ATOM 628 O O . PRO A 1 79 ? 18.811 9.294 -9.804 1.00 94.38 79 PRO A O 1
ATOM 631 N N . ARG A 1 80 ? 19.026 9.826 -11.980 1.00 93.19 80 ARG A N 1
ATOM 632 C CA . ARG A 1 80 ? 19.805 8.625 -12.317 1.00 93.19 80 ARG A CA 1
ATOM 633 C C . ARG A 1 80 ? 21.036 8.465 -11.419 1.00 93.19 80 ARG A C 1
ATOM 635 O O . ARG A 1 80 ? 21.339 7.353 -10.993 1.00 93.19 80 ARG A O 1
ATOM 642 N N . GLU A 1 81 ? 21.711 9.568 -11.131 1.00 93.56 81 GLU A N 1
ATOM 643 C CA . GLU A 1 81 ? 22.899 9.657 -10.286 1.00 93.56 81 GLU A CA 1
ATOM 644 C C . GLU A 1 81 ? 22.624 9.338 -8.805 1.00 93.56 81 GLU A C 1
ATOM 646 O O . GLU A 1 81 ? 23.491 8.802 -8.119 1.00 93.56 81 GLU A O 1
ATOM 651 N N . GLU A 1 82 ? 21.403 9.584 -8.324 1.00 94.94 82 GLU A N 1
ATOM 652 C CA . GLU A 1 82 ? 20.992 9.348 -6.932 1.00 94.94 82 GLU A CA 1
ATOM 653 C C . GLU A 1 82 ? 20.382 7.950 -6.724 1.00 94.94 82 GLU A C 1
ATOM 655 O O . GLU A 1 82 ? 20.269 7.477 -5.592 1.00 94.94 82 GLU A O 1
ATOM 660 N N . MET A 1 83 ? 20.011 7.235 -7.794 1.00 92.94 83 MET A N 1
ATOM 661 C CA . MET A 1 83 ? 19.377 5.917 -7.660 1.00 92.94 83 MET A CA 1
ATOM 662 C C . MET A 1 83 ? 20.265 4.909 -6.916 1.00 92.94 83 MET A C 1
ATOM 664 O O . MET A 1 83 ? 19.758 4.078 -6.165 1.00 92.94 83 MET A O 1
ATOM 668 N N . GLY A 1 84 ? 21.587 4.980 -7.091 1.00 91.12 84 GLY A N 1
ATOM 669 C CA . GLY A 1 84 ? 22.516 4.074 -6.412 1.00 91.12 84 GLY A CA 1
ATOM 670 C C . GLY A 1 84 ? 22.432 4.167 -4.884 1.00 91.12 84 GLY A C 1
ATOM 671 O O . GLY A 1 84 ? 22.446 3.139 -4.209 1.00 91.12 84 GLY A O 1
ATOM 672 N N . SER A 1 85 ? 22.289 5.379 -4.337 1.00 94.69 85 SER A N 1
ATOM 673 C CA . SER A 1 85 ? 22.188 5.601 -2.889 1.00 94.69 85 SER A CA 1
ATOM 674 C C . SER A 1 85 ? 20.765 5.388 -2.363 1.00 94.69 85 SER A C 1
ATOM 676 O O . SER A 1 85 ? 20.590 4.823 -1.283 1.00 94.69 85 SER A O 1
ATOM 678 N N . LEU A 1 86 ? 19.740 5.777 -3.129 1.00 95.88 86 LEU A N 1
ATOM 679 C CA . LEU A 1 86 ? 18.332 5.679 -2.719 1.00 95.88 86 LEU A CA 1
ATOM 680 C C . LEU A 1 86 ? 17.704 4.302 -2.969 1.00 95.88 86 LEU A C 1
ATOM 682 O O . LEU A 1 86 ? 16.702 3.957 -2.339 1.00 95.88 86 LEU A O 1
ATOM 686 N N . GLY A 1 87 ? 18.291 3.485 -3.845 1.00 92.62 87 GLY A N 1
ATOM 687 C CA . GLY A 1 87 ? 17.714 2.216 -4.288 1.00 92.62 87 GLY A CA 1
ATOM 688 C C . GLY A 1 87 ? 17.408 1.254 -3.140 1.00 92.62 87 GLY A C 1
ATOM 689 O O . GLY A 1 87 ? 16.335 0.655 -3.111 1.00 92.62 87 GLY A O 1
ATOM 690 N N . LYS A 1 88 ? 18.288 1.158 -2.132 1.00 94.81 88 LYS A N 1
ATOM 691 C CA . LYS A 1 88 ? 18.038 0.320 -0.944 1.00 94.81 88 LYS A CA 1
ATOM 692 C C . LYS A 1 88 ? 16.809 0.793 -0.163 1.00 94.81 88 LYS A C 1
ATOM 694 O O . LYS A 1 88 ? 16.013 -0.034 0.276 1.00 94.81 88 LYS A O 1
ATOM 699 N N . THR A 1 89 ? 16.637 2.104 -0.018 1.00 96.38 89 THR A N 1
ATOM 700 C CA . THR A 1 89 ? 15.476 2.701 0.653 1.00 96.38 89 THR A CA 1
ATOM 701 C C . THR A 1 89 ? 14.192 2.404 -0.115 1.00 96.38 89 THR A C 1
ATOM 703 O O . THR A 1 89 ? 13.220 1.957 0.488 1.00 96.38 89 THR A O 1
ATOM 706 N N . PHE A 1 90 ? 14.199 2.555 -1.443 1.00 97.00 90 PHE A N 1
ATOM 707 C CA . PHE A 1 90 ? 13.040 2.221 -2.278 1.00 97.00 90 PHE A CA 1
ATOM 708 C C . PHE A 1 90 ? 12.678 0.739 -2.210 1.00 97.00 90 PHE A C 1
ATOM 710 O O . PHE A 1 90 ? 11.516 0.401 -2.007 1.00 97.00 90 PHE A O 1
ATOM 717 N N . LEU A 1 91 ? 13.665 -0.156 -2.295 1.00 96.31 91 LEU A N 1
ATOM 718 C CA . LEU A 1 91 ? 13.422 -1.593 -2.174 1.00 96.31 91 LEU A CA 1
ATOM 719 C C . LEU A 1 91 ? 12.859 -1.969 -0.801 1.00 96.31 91 LEU A C 1
ATOM 721 O O . LEU A 1 91 ? 11.970 -2.811 -0.721 1.00 96.31 91 LEU A O 1
ATOM 725 N N . ASN A 1 92 ? 13.346 -1.353 0.278 1.00 95.94 92 ASN A N 1
ATOM 726 C CA . ASN A 1 92 ? 12.802 -1.584 1.615 1.00 95.94 92 ASN A CA 1
ATOM 727 C C . ASN A 1 92 ? 11.356 -1.085 1.733 1.00 95.94 92 ASN A C 1
ATOM 729 O O . ASN A 1 92 ? 10.519 -1.798 2.284 1.00 95.94 92 ASN A O 1
ATOM 733 N N . ALA A 1 93 ? 11.047 0.085 1.166 1.00 95.69 93 ALA A N 1
ATOM 734 C CA . ALA A 1 93 ? 9.682 0.600 1.113 1.00 95.69 93 ALA A CA 1
ATOM 735 C C . ALA A 1 93 ? 8.754 -0.352 0.336 1.00 95.69 93 ALA A C 1
ATOM 737 O O . ALA A 1 93 ? 7.701 -0.731 0.843 1.00 95.69 93 ALA A O 1
ATOM 738 N N . PHE A 1 94 ? 9.173 -0.846 -0.831 1.00 97.50 94 PHE A N 1
ATOM 739 C CA . PHE A 1 94 ? 8.406 -1.836 -1.595 1.00 97.50 94 PHE A CA 1
ATOM 740 C C . PHE A 1 94 ? 8.211 -3.156 -0.847 1.00 97.50 94 PHE A C 1
ATOM 742 O O . PHE A 1 94 ? 7.113 -3.704 -0.848 1.00 97.50 94 PHE A O 1
ATOM 749 N N . LYS A 1 95 ? 9.238 -3.657 -0.152 1.00 96.62 95 LYS A N 1
ATOM 750 C CA . LYS A 1 95 ? 9.116 -4.866 0.680 1.00 96.62 95 LYS A CA 1
ATOM 751 C C . LYS A 1 95 ? 8.100 -4.697 1.809 1.00 96.62 95 LYS A C 1
ATOM 753 O O . LYS A 1 95 ? 7.466 -5.673 2.196 1.00 96.62 95 LYS A O 1
ATOM 758 N N . SER A 1 96 ? 7.944 -3.480 2.331 1.00 93.50 96 SER A N 1
ATOM 759 C CA . SER A 1 96 ? 6.955 -3.176 3.371 1.00 93.50 96 SER A CA 1
ATOM 760 C C . SER A 1 96 ? 5.518 -3.053 2.857 1.00 93.50 96 SER A C 1
ATOM 762 O O . SER A 1 96 ? 4.605 -2.976 3.679 1.00 93.50 96 SER A O 1
ATOM 764 N N . PHE A 1 97 ? 5.300 -3.065 1.534 1.00 94.31 97 PHE A N 1
ATOM 765 C CA . PHE A 1 97 ? 3.963 -2.957 0.959 1.00 94.31 97 PHE A CA 1
ATOM 766 C C . PHE A 1 97 ? 3.048 -4.065 1.488 1.00 94.31 97 PHE A C 1
ATOM 768 O O . PHE A 1 97 ? 3.390 -5.251 1.425 1.00 94.31 97 PHE A O 1
ATOM 775 N N . THR A 1 98 ? 1.917 -3.630 2.042 1.00 91.56 98 THR A N 1
ATOM 776 C CA . THR A 1 98 ? 0.925 -4.466 2.710 1.00 91.56 98 THR A CA 1
ATOM 777 C C . THR A 1 98 ? -0.471 -3.998 2.301 1.00 91.56 98 THR A C 1
ATOM 779 O O . THR A 1 98 ? -0.771 -2.810 2.383 1.00 91.56 98 THR A O 1
ATOM 782 N N . ILE A 1 99 ? -1.308 -4.942 1.900 1.00 90.44 99 ILE A N 1
ATOM 783 C CA . ILE A 1 99 ? -2.755 -4.858 1.748 1.00 90.44 99 ILE A CA 1
ATOM 784 C C . ILE A 1 99 ? -3.348 -5.571 2.958 1.00 90.44 99 ILE A C 1
ATOM 786 O O . ILE A 1 99 ? -2.902 -6.663 3.313 1.00 90.44 99 ILE A O 1
ATOM 790 N N . THR A 1 100 ? -4.310 -4.929 3.609 1.00 88.69 100 THR A N 1
ATOM 791 C CA . THR A 1 100 ? -5.020 -5.496 4.751 1.00 88.69 100 THR A CA 1
ATOM 792 C C . THR A 1 100 ? -6.486 -5.101 4.690 1.00 88.69 100 THR A C 1
ATOM 794 O O . THR A 1 100 ? -6.809 -3.946 4.414 1.00 88.69 100 THR A O 1
ATOM 797 N N . GLU A 1 101 ? -7.361 -6.051 4.997 1.00 85.06 101 GLU A N 1
ATOM 798 C CA . GLU A 1 101 ? -8.780 -5.793 5.260 1.00 85.06 101 GLU A CA 1
ATOM 799 C C . GLU A 1 101 ? -9.002 -5.329 6.708 1.00 85.06 101 GLU A C 1
ATOM 801 O O . GLU A 1 101 ? -10.015 -4.713 7.037 1.00 85.06 101 GLU A O 1
ATOM 806 N N . ASN A 1 102 ? -8.028 -5.593 7.585 1.00 86.81 102 ASN A N 1
ATOM 807 C CA . ASN A 1 102 ? -8.082 -5.279 9.000 1.00 86.81 102 ASN A CA 1
ATOM 808 C C . ASN A 1 102 ? -7.055 -4.197 9.355 1.00 86.81 102 ASN A C 1
ATOM 810 O O . ASN A 1 102 ? -5.850 -4.446 9.464 1.00 86.81 102 ASN A O 1
ATOM 814 N N . LEU A 1 103 ? -7.538 -2.976 9.597 1.00 87.81 103 LEU A N 1
ATOM 815 C CA . LEU A 1 103 ? -6.687 -1.845 9.975 1.00 87.81 103 LEU A CA 1
ATOM 816 C C . LEU A 1 103 ? -5.891 -2.112 11.258 1.00 87.81 103 LEU A C 1
ATOM 818 O O . LEU A 1 103 ? -4.764 -1.636 11.380 1.00 87.81 103 LEU A O 1
ATOM 822 N N . LEU A 1 104 ? -6.420 -2.900 12.196 1.00 88.56 104 LEU A N 1
ATOM 823 C CA . LEU A 1 104 ? -5.704 -3.217 13.432 1.00 88.56 104 LEU A CA 1
ATOM 824 C C . LEU A 1 104 ? -4.475 -4.091 13.170 1.00 88.56 104 LEU A C 1
ATOM 826 O O . LEU A 1 104 ? -3.462 -3.925 13.844 1.00 88.56 104 LEU A O 1
ATOM 830 N N . GLU A 1 105 ? -4.515 -4.975 12.172 1.00 88.00 105 GLU A N 1
ATOM 831 C CA . GLU A 1 105 ? -3.377 -5.835 11.812 1.00 88.00 105 GLU A CA 1
ATOM 832 C C . GLU A 1 105 ? -2.203 -5.061 11.213 1.00 88.00 105 GLU A C 1
ATOM 834 O O . GLU A 1 105 ? -1.069 -5.534 11.273 1.00 88.00 105 GLU A O 1
ATOM 839 N N . SER A 1 106 ? -2.437 -3.844 10.712 1.00 88.06 106 SER A N 1
ATOM 840 C CA . SER A 1 106 ? -1.350 -2.984 10.235 1.00 88.06 106 SER A CA 1
ATOM 841 C C . SER A 1 106 ? -0.469 -2.423 11.358 1.00 88.06 106 SER A C 1
ATOM 843 O O . SER A 1 106 ? 0.633 -1.954 11.075 1.00 88.06 106 SER A O 1
ATOM 845 N N . ILE A 1 107 ? -0.918 -2.493 12.618 1.00 90.75 107 ILE A N 1
ATOM 846 C CA . ILE A 1 107 ? -0.142 -2.076 13.791 1.00 90.75 107 ILE A CA 1
ATOM 847 C C . ILE A 1 107 ? 0.936 -3.139 14.066 1.00 90.75 107 ILE A C 1
ATOM 849 O O . ILE A 1 107 ? 0.582 -4.281 14.396 1.00 90.75 107 ILE A O 1
ATOM 853 N N . PRO A 1 108 ? 2.236 -2.800 13.957 1.00 85.75 108 PRO A N 1
ATOM 854 C CA . PRO A 1 108 ? 3.313 -3.777 14.107 1.00 85.75 108 PRO A CA 1
ATOM 855 C C . PRO A 1 108 ? 3.408 -4.349 15.524 1.00 85.75 108 PRO A C 1
ATOM 857 O O . PRO A 1 108 ? 3.602 -5.555 15.698 1.00 85.75 108 PRO A O 1
ATOM 860 N N . GLU A 1 109 ? 3.264 -3.501 16.544 1.00 92.69 109 GLU A N 1
ATOM 861 C CA . GLU A 1 109 ? 3.404 -3.905 17.939 1.00 92.69 109 GLU A CA 1
ATOM 862 C C . GLU A 1 109 ? 2.124 -4.582 18.444 1.00 92.69 109 GLU A C 1
ATOM 864 O O . GLU A 1 109 ? 1.058 -3.967 18.551 1.00 92.69 109 GLU A O 1
ATOM 869 N N . LYS A 1 110 ? 2.245 -5.861 18.818 1.00 91.94 110 LYS A N 1
ATOM 870 C CA . LYS A 1 110 ? 1.135 -6.672 19.339 1.00 91.94 110 LYS A CA 1
ATOM 871 C C . LYS A 1 110 ? 0.444 -6.008 20.536 1.00 91.94 110 LYS A C 1
ATOM 873 O O . LYS A 1 110 ? -0.779 -5.956 20.568 1.00 91.94 110 LYS A O 1
ATOM 878 N N . GLU A 1 111 ? 1.217 -5.462 21.468 1.00 93.00 111 GLU A N 1
ATOM 879 C CA . GLU A 1 111 ? 0.707 -4.813 22.683 1.00 93.00 111 GLU A CA 1
ATOM 880 C C . GLU A 1 111 ? -0.134 -3.566 22.361 1.00 93.00 111 GLU A C 1
ATOM 882 O O . GLU A 1 111 ? -1.223 -3.399 22.910 1.00 93.00 111 GLU A O 1
ATOM 887 N N . ARG A 1 112 ? 0.312 -2.722 21.413 1.00 93.50 112 ARG A N 1
ATOM 888 C CA . ARG A 1 112 ? -0.451 -1.540 20.956 1.00 93.50 112 ARG A CA 1
ATOM 889 C C . ARG A 1 112 ?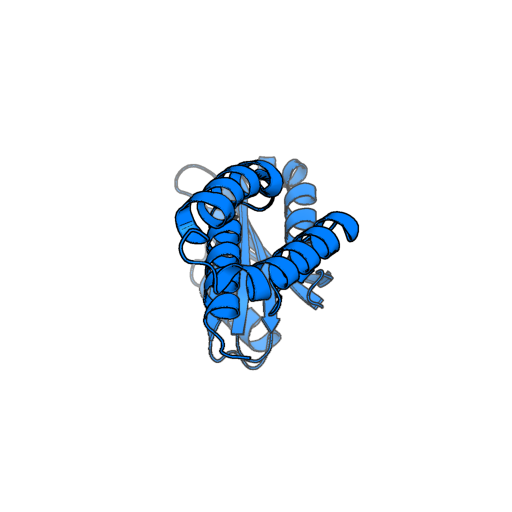 -1.778 -1.951 20.324 1.00 93.50 112 ARG A C 1
ATOM 891 O O . ARG A 1 112 ? -2.810 -1.332 20.584 1.00 93.50 112 ARG A O 1
ATOM 898 N N . ARG A 1 113 ? -1.755 -3.009 19.510 1.0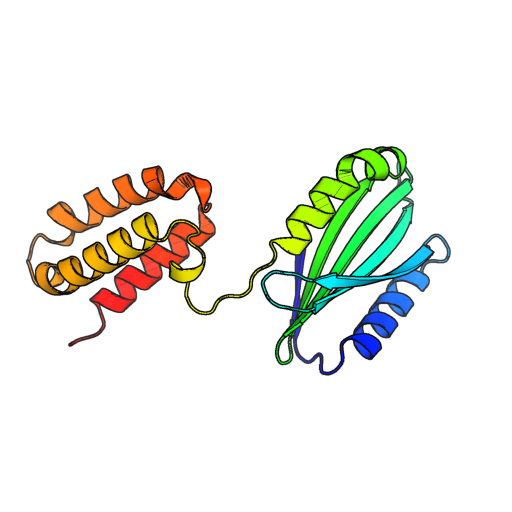0 93.00 113 ARG A N 1
ATOM 899 C CA . ARG A 1 113 ? -2.952 -3.565 18.870 1.00 93.00 113 ARG A CA 1
ATOM 900 C C . ARG A 1 113 ? -3.940 -4.116 19.897 1.00 93.00 113 ARG A C 1
ATOM 902 O O . ARG A 1 113 ? -5.128 -3.815 19.816 1.00 93.00 113 ARG A O 1
ATOM 909 N N . GLU A 1 114 ? -3.460 -4.894 20.863 1.00 93.31 114 GLU A N 1
ATOM 910 C CA . GLU A 1 114 ? -4.294 -5.463 21.927 1.00 93.31 114 GLU A CA 1
ATOM 911 C C . GLU A 1 114 ? -4.920 -4.370 22.800 1.00 93.31 114 GLU A C 1
ATOM 913 O O . GLU A 1 114 ? -6.117 -4.433 23.076 1.00 93.31 114 GLU A O 1
ATOM 918 N N . ALA A 1 115 ? -4.167 -3.324 23.153 1.00 92.69 115 ALA A N 1
ATOM 919 C CA . ALA A 1 115 ? -4.684 -2.192 23.923 1.00 92.69 115 ALA A CA 1
ATOM 920 C C . ALA A 1 115 ? -5.827 -1.450 23.202 1.00 92.69 115 ALA A C 1
ATOM 922 O O . ALA A 1 115 ? -6.841 -1.110 23.819 1.00 92.69 115 ALA A O 1
ATOM 923 N N . LEU A 1 116 ? -5.707 -1.234 21.886 1.00 93.31 116 LEU A N 1
ATOM 924 C CA . LEU A 1 116 ? -6.790 -0.658 21.080 1.00 93.31 116 LEU A CA 1
ATOM 925 C C . LEU A 1 116 ? -8.011 -1.576 21.017 1.00 93.31 116 LEU A C 1
ATOM 927 O O . LEU A 1 116 ? -9.141 -1.095 21.102 1.00 93.31 116 LEU A O 1
ATOM 931 N N . TYR A 1 117 ? -7.793 -2.887 20.904 1.00 91.50 117 TYR A N 1
ATOM 932 C CA . TYR A 1 117 ? -8.879 -3.863 20.894 1.00 91.50 117 TYR A CA 1
ATOM 933 C C . TYR A 1 117 ? -9.662 -3.841 22.213 1.00 91.50 117 TYR A C 1
ATOM 935 O O . TYR A 1 117 ? -10.890 -3.785 22.201 1.00 91.50 117 TYR A O 1
ATOM 943 N N . GLN A 1 118 ? -8.961 -3.810 23.351 1.00 92.69 118 GLN A N 1
ATOM 944 C CA . GLN A 1 118 ? -9.591 -3.681 24.669 1.00 92.69 118 GLN A CA 1
ATOM 945 C C . GLN A 1 118 ? -10.341 -2.355 24.813 1.00 92.69 118 GLN A C 1
ATOM 947 O O . GLN A 1 118 ? -11.481 -2.342 25.268 1.00 92.69 118 GLN A O 1
ATOM 952 N N . THR A 1 119 ? -9.758 -1.254 24.330 1.00 93.62 119 THR A N 1
ATOM 953 C CA . THR A 1 119 ? -10.425 0.058 24.323 1.00 93.62 119 THR A CA 1
ATOM 954 C C . THR A 1 119 ? -11.749 0.010 23.553 1.00 93.62 119 THR A C 1
ATOM 956 O O . THR A 1 119 ? -12.760 0.524 24.029 1.00 93.62 119 THR A O 1
ATOM 959 N N . LEU A 1 120 ? -11.778 -0.640 22.384 1.00 91.75 120 LEU A N 1
ATOM 960 C CA . LEU A 1 120 ? -13.002 -0.795 21.596 1.00 91.75 120 LEU A CA 1
ATOM 961 C C . LEU A 1 120 ? -14.073 -1.604 22.346 1.00 91.75 120 LEU A C 1
ATOM 963 O O . LEU A 1 120 ? -15.245 -1.228 22.320 1.00 91.75 120 LEU A O 1
ATOM 967 N N . LEU A 1 121 ? -13.683 -2.688 23.025 1.00 90.81 121 LEU A N 1
ATOM 968 C CA . LEU A 1 121 ? -14.601 -3.501 23.832 1.00 90.81 121 LEU A CA 1
ATOM 969 C C . LEU A 1 121 ? -15.193 -2.700 24.997 1.00 90.81 121 LEU A C 1
ATOM 971 O O . LEU A 1 121 ? -16.408 -2.709 25.185 1.00 90.81 121 LEU A O 1
ATOM 975 N N . GLU A 1 122 ? -14.366 -1.952 25.729 1.00 91.75 122 GLU A N 1
ATOM 976 C CA . GLU A 1 122 ? -14.842 -1.073 26.802 1.00 91.75 122 GLU A CA 1
ATOM 977 C C . GLU A 1 122 ? -15.817 -0.010 26.288 1.00 91.75 122 GLU A C 1
ATOM 979 O O . GLU A 1 122 ? -16.810 0.315 26.945 1.00 91.75 122 GLU A O 1
ATOM 984 N N . PHE A 1 123 ? -15.548 0.544 25.105 1.00 93.12 123 PHE A N 1
ATOM 985 C CA . PHE A 1 123 ? -16.393 1.579 24.523 1.00 93.12 123 PHE A CA 1
ATOM 986 C C . PHE A 1 123 ? -17.737 1.031 24.064 1.00 93.12 123 PHE A C 1
ATOM 988 O O . PHE A 1 123 ? -18.724 1.752 24.168 1.00 93.12 123 PHE A O 1
ATOM 995 N N . LYS A 1 124 ? -17.824 -0.228 23.614 1.00 88.94 124 LYS A N 1
ATOM 996 C CA . LYS A 1 124 ? -19.114 -0.839 23.251 1.00 88.94 124 LYS A CA 1
ATOM 997 C C . LYS A 1 124 ? -20.098 -0.812 24.421 1.00 88.94 124 LYS A C 1
ATOM 999 O O . LYS A 1 124 ? -21.261 -0.472 24.212 1.00 88.94 124 LYS A O 1
ATOM 1004 N N . GLU A 1 125 ? -19.634 -1.042 25.648 1.00 86.25 125 GLU A N 1
ATOM 1005 C CA . GLU A 1 125 ? -20.492 -0.921 26.832 1.00 86.25 125 GLU A CA 1
ATOM 1006 C C . GLU A 1 125 ? -20.765 0.533 27.229 1.00 86.25 125 GLU A C 1
ATOM 1008 O O . GLU A 1 125 ? -21.925 0.918 27.388 1.00 86.25 125 GLU A O 1
ATOM 1013 N N . LYS A 1 126 ? -19.721 1.368 27.310 1.00 87.94 126 LYS A N 1
ATOM 1014 C CA . LYS A 1 126 ? -19.845 2.778 27.728 1.00 87.94 126 LYS A CA 1
ATOM 1015 C C . LYS A 1 126 ? -20.595 3.653 26.722 1.00 87.94 126 LYS A C 1
ATOM 1017 O O . LYS A 1 126 ? -21.126 4.693 27.092 1.00 87.94 126 LYS A O 1
ATOM 1022 N N . SER A 1 127 ? -20.678 3.249 25.453 1.00 87.62 127 SER A N 1
ATOM 1023 C CA . SER A 1 127 ? -21.351 4.013 24.388 1.00 87.62 127 SER A CA 1
ATOM 1024 C C . SER A 1 127 ? -22.843 4.248 24.634 1.00 87.62 127 SER A C 1
ATOM 1026 O O . SER A 1 127 ? -23.433 5.142 24.030 1.00 87.62 127 SER A O 1
ATOM 1028 N N . LYS A 1 128 ? -23.449 3.472 25.539 1.00 84.31 128 LYS A N 1
ATOM 1029 C CA . LYS A 1 128 ? -24.849 3.605 25.962 1.00 84.31 128 LYS A CA 1
ATOM 1030 C C . LYS A 1 128 ? -25.058 4.751 26.964 1.00 84.31 128 LYS A C 1
ATOM 1032 O O . LYS A 1 128 ? -26.199 5.110 27.248 1.00 84.31 128 LYS A O 1
ATOM 1037 N N . GLU A 1 129 ? -23.984 5.313 27.518 1.00 88.25 129 GLU A N 1
ATOM 1038 C CA . GLU A 1 129 ? -24.031 6.381 28.517 1.00 88.25 129 GLU A CA 1
ATOM 1039 C C . GLU A 1 129 ? -24.257 7.757 27.871 1.00 88.25 129 GLU A C 1
ATOM 1041 O O . GLU A 1 129 ? -23.703 8.081 26.820 1.00 88.25 129 GLU A O 1
ATOM 1046 N N . SER A 1 130 ? -25.034 8.621 28.533 1.00 85.19 130 SER A N 1
ATOM 1047 C CA . SER A 1 130 ? -25.435 9.932 27.995 1.00 85.19 130 SER A CA 1
ATOM 1048 C C . SER A 1 130 ? -24.273 10.902 27.759 1.00 85.19 130 SER A C 1
ATOM 1050 O O . SER A 1 130 ? -24.388 11.797 26.923 1.00 85.19 130 SER A O 1
ATOM 1052 N N . ARG A 1 131 ? -23.153 10.727 28.471 1.00 90.75 131 ARG A N 1
ATOM 1053 C CA . ARG A 1 131 ? -21.959 11.582 28.381 1.00 90.75 131 ARG A CA 1
ATOM 1054 C C . ARG A 1 131 ? -20.769 10.935 27.682 1.00 90.75 131 ARG A C 1
ATOM 1056 O O . ARG A 1 131 ? -19.690 11.525 27.653 1.00 90.75 131 ARG A O 1
ATOM 1063 N N . PHE A 1 132 ? -20.961 9.770 27.063 1.00 91.56 132 PHE A N 1
ATOM 1064 C CA . PHE A 1 132 ? -19.893 9.038 26.380 1.00 91.56 132 PHE A CA 1
ATOM 1065 C C . PHE A 1 132 ? -19.097 9.919 25.406 1.00 91.56 132 PHE A C 1
ATOM 1067 O O . PHE A 1 132 ? -17.866 9.879 25.382 1.00 91.56 132 PHE A O 1
ATOM 1074 N N . GLN A 1 133 ? -19.791 10.758 24.633 1.00 90.50 133 GLN A N 1
ATOM 1075 C CA . GLN A 1 133 ? -19.144 11.592 23.626 1.00 90.50 133 GLN A CA 1
ATOM 1076 C C . GLN A 1 133 ? -18.135 12.578 24.238 1.00 90.50 133 GLN A C 1
ATOM 1078 O O . GLN A 1 133 ? -17.023 12.728 23.734 1.00 90.50 133 GLN A O 1
ATOM 1083 N N . GLU A 1 134 ? -18.516 13.245 25.325 1.00 91.81 134 GLU A N 1
ATOM 1084 C CA . GLU A 1 134 ? -17.725 14.307 25.948 1.00 91.81 134 GLU A CA 1
ATOM 1085 C C . GLU A 1 134 ? -16.651 13.756 26.886 1.00 91.81 134 GLU A C 1
ATOM 1087 O O . GLU A 1 134 ? -15.515 14.230 26.855 1.00 91.81 134 GLU A O 1
ATOM 1092 N N . GLU A 1 135 ? -16.998 12.749 27.690 1.00 93.12 135 GLU A N 1
ATOM 1093 C CA . GLU A 1 135 ? -16.144 12.243 28.769 1.00 93.12 135 GLU A CA 1
ATOM 1094 C C . GLU A 1 135 ? -15.225 11.095 28.320 1.00 93.12 135 GLU A C 1
ATOM 1096 O O . GLU A 1 135 ? -14.168 10.893 28.918 1.00 93.12 135 GLU A O 1
ATOM 1101 N N . VAL A 1 136 ? -15.572 10.370 27.248 1.00 93.44 136 VAL A N 1
ATOM 1102 C CA . VAL A 1 136 ? -14.820 9.183 26.798 1.00 93.44 136 VAL A CA 1
ATOM 1103 C C . VAL A 1 136 ? -14.276 9.359 25.383 1.00 93.44 136 VAL A C 1
ATOM 1105 O O . VAL A 1 136 ? -13.062 9.300 25.172 1.00 93.44 136 VAL A O 1
ATOM 1108 N N . TRP A 1 137 ? -15.148 9.617 24.407 1.00 94.44 137 TRP A N 1
ATOM 1109 C CA . TRP A 1 137 ? -14.769 9.634 22.995 1.00 94.44 137 TRP A CA 1
ATOM 1110 C C . TRP A 1 137 ? -13.850 10.807 22.634 1.00 94.44 137 TRP A C 1
ATOM 1112 O O . TRP A 1 137 ? -12.774 10.593 22.074 1.00 94.44 137 TRP A O 1
ATOM 1122 N N . ASN A 1 138 ? -14.222 12.043 22.980 1.00 94.06 138 ASN A N 1
ATOM 1123 C CA . ASN A 1 138 ? -13.422 13.225 22.641 1.00 94.06 138 ASN A CA 1
ATOM 1124 C C . ASN A 1 138 ? -12.005 13.192 23.269 1.00 94.06 138 ASN A C 1
ATOM 1126 O O . ASN A 1 138 ? -11.036 13.488 22.559 1.00 94.06 138 ASN A O 1
ATOM 1130 N N . PRO A 1 139 ? -11.824 12.822 24.557 1.00 95.00 139 PRO A N 1
ATOM 1131 C CA . PRO A 1 139 ? -10.493 12.630 25.136 1.00 95.00 139 PRO A CA 1
ATOM 1132 C C . PRO A 1 139 ? -9.703 11.510 24.456 1.00 95.00 139 PRO A C 1
ATOM 1134 O O . PRO A 1 139 ? -8.518 11.692 24.170 1.00 95.00 139 PRO A O 1
ATOM 1137 N N . PHE A 1 140 ? -10.355 10.383 24.144 1.00 95.12 140 PHE A N 1
ATOM 1138 C CA . PHE A 1 140 ? -9.723 9.281 23.422 1.00 95.12 140 PHE A CA 1
ATOM 1139 C C . PHE A 1 140 ? -9.208 9.720 22.055 1.00 95.12 140 PHE A C 1
ATOM 1141 O O . PHE A 1 140 ? -8.047 9.468 21.759 1.00 95.12 140 PHE A O 1
ATOM 1148 N N . GLN A 1 141 ? -10.014 10.421 21.252 1.00 94.94 141 GLN A N 1
ATOM 1149 C CA . GLN A 1 141 ? -9.586 10.903 19.937 1.00 94.94 141 GLN A CA 1
ATOM 1150 C C . GLN A 1 141 ? -8.325 11.765 20.036 1.00 94.94 141 GLN A C 1
ATOM 1152 O O . GLN A 1 141 ? -7.370 11.543 19.296 1.00 94.94 141 GLN A O 1
ATOM 1157 N N . LYS A 1 142 ? -8.284 12.714 20.981 1.00 94.69 142 LYS A N 1
ATOM 1158 C CA . LYS A 1 142 ? -7.108 13.573 21.189 1.00 94.69 142 LYS A CA 1
ATOM 1159 C C . LYS A 1 142 ? -5.863 12.760 21.542 1.00 94.69 142 LYS A C 1
ATOM 1161 O O . LYS A 1 142 ? -4.800 13.001 20.975 1.00 94.69 142 LYS A O 1
ATOM 1166 N N . ARG A 1 143 ? -6.000 11.792 22.453 1.00 94.88 143 ARG A N 1
ATOM 1167 C CA . ARG A 1 143 ? -4.898 10.914 22.862 1.00 94.88 143 ARG A CA 1
ATOM 1168 C C . ARG A 1 143 ? -4.440 10.017 21.708 1.00 94.88 143 ARG A C 1
ATOM 1170 O O . ARG A 1 143 ? -3.250 9.958 21.421 1.00 94.88 143 ARG A O 1
ATOM 1177 N N . PHE A 1 144 ? -5.384 9.402 21.002 1.00 94.75 144 PHE A N 1
ATOM 1178 C CA . PHE A 1 144 ? -5.151 8.509 19.870 1.00 94.75 144 PHE A CA 1
ATOM 1179 C C . PHE A 1 144 ? -4.361 9.185 18.744 1.00 94.75 144 PHE A C 1
ATOM 1181 O O . PHE A 1 144 ? -3.386 8.618 18.257 1.00 94.75 144 PHE A O 1
ATOM 1188 N N . LEU A 1 145 ? -4.727 10.416 18.369 1.00 94.75 145 LEU A N 1
ATOM 1189 C CA . LEU A 1 145 ? -4.018 11.164 17.323 1.00 94.75 145 LEU A CA 1
ATOM 1190 C C . LEU A 1 145 ? -2.543 11.414 17.676 1.00 94.75 145 LEU A C 1
ATOM 1192 O O . LEU A 1 145 ? -1.693 11.423 16.788 1.00 94.75 145 LEU A O 1
ATOM 1196 N N . SER A 1 146 ? -2.237 11.582 18.965 1.00 93.38 146 SER A N 1
ATOM 1197 C CA . SER A 1 146 ? -0.869 11.741 19.466 1.00 93.38 146 SER A CA 1
ATOM 1198 C C . SER A 1 146 ? -0.122 10.402 19.534 1.00 93.38 146 SER A C 1
ATOM 120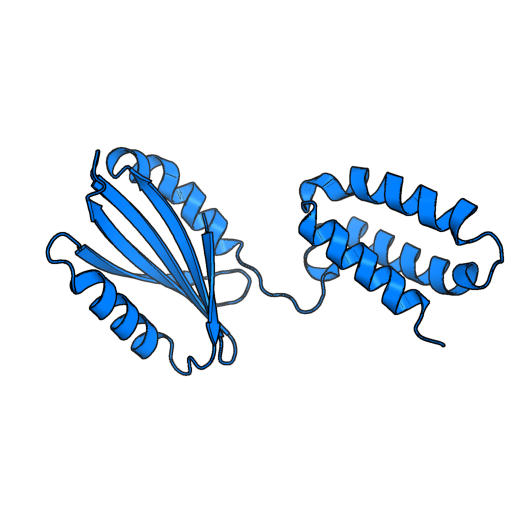0 O O . SER A 1 146 ? 1.007 10.302 19.063 1.00 93.38 146 SER A O 1
ATOM 1202 N N . GLU A 1 147 ? -0.744 9.362 20.099 1.00 93.50 147 GLU A N 1
ATOM 1203 C CA . GLU A 1 147 ? -0.138 8.034 20.312 1.00 93.50 147 GLU A CA 1
ATOM 1204 C C . GLU A 1 147 ? 0.110 7.242 19.018 1.00 93.50 147 GLU A C 1
ATOM 1206 O O . GLU A 1 147 ? 0.995 6.387 18.980 1.00 93.50 147 GLU A O 1
ATOM 1211 N N . PHE A 1 148 ? -0.663 7.509 17.962 1.00 93.62 148 PHE A N 1
ATOM 1212 C CA . PHE A 1 148 ? -0.573 6.812 16.673 1.00 93.62 148 PHE A CA 1
ATOM 1213 C C . PHE A 1 148 ? -0.111 7.727 15.536 1.00 93.62 148 PHE A C 1
ATOM 1215 O O . PHE A 1 148 ? -0.459 7.504 14.375 1.00 93.62 148 PHE A O 1
ATOM 1222 N N . ASN A 1 149 ? 0.616 8.807 15.842 1.00 92.69 149 ASN A N 1
ATOM 1223 C CA . ASN A 1 149 ? 1.106 9.757 14.833 1.00 92.69 149 ASN A CA 1
ATOM 1224 C C . ASN A 1 149 ? 2.022 9.093 13.783 1.00 92.69 149 ASN A C 1
ATOM 1226 O O . ASN A 1 149 ? 2.061 9.511 12.629 1.00 92.69 149 ASN A O 1
ATOM 1230 N N . ASP A 1 150 ? 2.715 8.022 14.168 1.00 91.56 150 ASP A N 1
ATOM 1231 C CA . ASP A 1 150 ? 3.569 7.195 13.310 1.00 91.56 150 ASP A CA 1
ATOM 1232 C C . ASP A 1 150 ? 2.812 6.476 12.182 1.00 91.56 150 ASP A C 1
ATOM 1234 O O . ASP A 1 150 ? 3.393 6.207 11.132 1.00 91.56 150 ASP A O 1
ATOM 1238 N N . MET A 1 151 ? 1.517 6.210 12.362 1.00 91.38 151 MET A N 1
ATOM 1239 C CA . MET A 1 151 ? 0.685 5.520 11.367 1.00 91.38 151 MET A CA 1
ATOM 1240 C C . MET A 1 151 ? 0.160 6.455 10.265 1.00 91.38 151 MET A C 1
ATOM 1242 O O . MET A 1 151 ? -0.310 5.998 9.222 1.00 91.38 151 MET A O 1
ATOM 1246 N N . GLY A 1 152 ? 0.249 7.771 10.475 1.00 90.75 152 GLY A N 1
ATOM 1247 C CA . GLY A 1 152 ? -0.195 8.792 9.530 1.00 90.75 152 GLY A CA 1
ATOM 1248 C C . GLY A 1 152 ? -1.691 9.123 9.601 1.00 90.75 152 GLY A C 1
ATOM 1249 O O . GLY A 1 152 ? -2.544 8.297 9.927 1.00 90.75 152 GLY A O 1
ATOM 1250 N N . ALA A 1 153 ? -2.019 10.368 9.247 1.00 92.56 153 ALA A N 1
ATOM 1251 C CA . ALA A 1 153 ? -3.350 10.948 9.445 1.00 92.56 153 ALA A CA 1
ATOM 1252 C C . ALA A 1 153 ? -4.481 10.204 8.714 1.00 92.56 153 ALA A C 1
ATOM 1254 O O . ALA A 1 153 ? -5.587 10.088 9.240 1.00 92.56 153 ALA A O 1
ATOM 1255 N N . TYR A 1 154 ? -4.221 9.680 7.511 1.00 90.56 154 TYR A N 1
ATOM 1256 C CA . TYR A 1 154 ? -5.242 8.951 6.754 1.00 90.56 154 TYR A CA 1
ATOM 1257 C C . TYR A 1 154 ? -5.617 7.631 7.435 1.00 90.56 154 TYR A C 1
ATOM 1259 O O . TYR A 1 154 ? -6.797 7.336 7.609 1.00 90.56 154 TYR A O 1
ATOM 1267 N N . TRP A 1 155 ? -4.620 6.878 7.904 1.00 93.19 155 TRP A N 1
ATOM 1268 C CA . TRP A 1 155 ? -4.855 5.658 8.670 1.00 93.19 155 TRP A CA 1
ATOM 1269 C C . TRP A 1 155 ? -5.614 5.947 9.969 1.00 93.19 155 TRP A C 1
ATOM 1271 O O . TRP A 1 155 ? -6.595 5.272 10.277 1.00 93.19 155 TRP A O 1
ATOM 1281 N N . GLN A 1 156 ? -5.212 6.995 10.697 1.00 95.31 156 GLN A N 1
ATOM 1282 C CA . GLN A 1 156 ? -5.882 7.417 11.929 1.00 95.31 156 GLN A CA 1
ATOM 1283 C C . GLN A 1 156 ? -7.363 7.732 11.693 1.00 95.31 156 GLN A C 1
ATOM 1285 O O . GLN A 1 156 ? -8.223 7.295 12.459 1.00 95.31 156 GLN A O 1
ATOM 1290 N N . LEU A 1 157 ? -7.670 8.462 10.617 1.00 95.00 157 LEU A N 1
ATOM 1291 C CA . LEU A 1 157 ? -9.040 8.782 10.224 1.00 95.00 157 LEU A CA 1
ATOM 1292 C C . LEU A 1 157 ? -9.857 7.513 9.948 1.00 95.00 157 LEU A C 1
ATOM 1294 O O . LEU A 1 157 ? -10.981 7.392 10.440 1.00 95.00 157 LEU A O 1
ATOM 1298 N N . LEU A 1 158 ? -9.293 6.568 9.190 1.00 94.12 158 LEU A N 1
ATOM 1299 C CA . LEU A 1 158 ? -9.954 5.302 8.875 1.00 94.12 158 LEU A CA 1
ATOM 1300 C C . LEU A 1 158 ? -10.224 4.472 10.134 1.00 94.12 158 LEU A C 1
ATOM 1302 O O . LEU A 1 158 ? -11.331 3.959 10.288 1.00 94.12 158 LEU A O 1
ATOM 1306 N N . LEU A 1 159 ? -9.267 4.386 11.065 1.00 94.44 159 LEU A N 1
ATOM 1307 C CA . LEU A 1 159 ? -9.466 3.624 12.298 1.00 94.44 159 LEU A CA 1
ATOM 1308 C C . LEU A 1 159 ? -10.518 4.268 13.210 1.00 94.44 159 LEU A C 1
ATOM 1310 O O . LEU A 1 159 ? -11.359 3.567 13.770 1.00 94.44 159 LEU A O 1
ATOM 1314 N N . LEU A 1 160 ? -10.520 5.598 13.341 1.00 94.81 160 LEU A N 1
ATOM 1315 C CA . LEU A 1 160 ? -11.549 6.297 14.116 1.00 94.81 160 LEU A CA 1
ATOM 1316 C C . LEU A 1 160 ? -12.942 6.094 13.514 1.00 94.81 160 LEU A C 1
ATOM 1318 O O . LEU A 1 160 ? -13.899 5.878 14.257 1.00 94.81 160 LEU A O 1
ATOM 1322 N N . LYS A 1 161 ? -13.057 6.122 12.181 1.00 93.62 161 LYS A N 1
ATOM 1323 C CA . LYS A 1 161 ? -14.307 5.807 11.483 1.00 93.62 161 LYS A CA 1
ATOM 1324 C C . LYS A 1 161 ? -14.742 4.364 11.754 1.00 93.62 161 LYS A C 1
ATOM 1326 O O . LYS A 1 161 ? -15.894 4.151 12.120 1.00 93.62 161 LYS A O 1
ATOM 1331 N N . TYR A 1 162 ? -13.817 3.408 11.664 1.00 92.06 162 TYR A N 1
ATOM 1332 C CA . TYR A 1 162 ? -14.069 2.008 12.009 1.00 92.06 162 TYR A CA 1
ATOM 1333 C C . TYR A 1 162 ? -14.584 1.858 13.451 1.00 92.06 162 TYR A C 1
ATOM 1335 O O . TYR A 1 162 ? -15.607 1.216 13.670 1.00 92.06 162 TYR A O 1
ATOM 1343 N N . PHE A 1 163 ? -13.959 2.521 14.433 1.00 93.00 163 PHE A N 1
ATOM 1344 C CA . PHE A 1 163 ? -14.436 2.521 15.823 1.00 93.00 163 PHE A CA 1
ATOM 1345 C C . PHE A 1 163 ? -15.866 3.062 15.925 1.00 93.00 163 PHE A C 1
ATOM 1347 O O . PHE A 1 163 ? -16.713 2.447 16.565 1.00 93.00 163 PHE A O 1
ATOM 1354 N N . GLN A 1 164 ? -16.172 4.186 15.274 1.00 91.69 164 GLN A N 1
ATOM 1355 C CA . GLN A 1 164 ? -17.525 4.751 15.293 1.00 91.69 164 GLN A CA 1
ATOM 1356 C C . GLN A 1 164 ? -18.569 3.820 14.672 1.00 91.69 164 GLN A C 1
ATOM 1358 O O . GLN A 1 164 ? -19.699 3.758 15.155 1.00 91.69 164 GLN A O 1
ATOM 1363 N N . GLU A 1 165 ? -18.223 3.122 13.594 1.00 91.62 165 GLU A N 1
ATOM 1364 C CA . GLU A 1 165 ? -19.101 2.140 12.958 1.00 91.62 165 GLU A CA 1
ATOM 1365 C C . GLU A 1 165 ? -19.328 0.931 13.869 1.00 91.62 165 GLU A C 1
ATOM 1367 O O . GLU A 1 165 ? -20.472 0.524 14.068 1.00 91.62 165 GLU A O 1
ATOM 1372 N N . GLU A 1 166 ? -18.271 0.416 14.497 1.00 90.19 166 GLU A N 1
ATOM 1373 C CA . GLU A 1 166 ? -18.349 -0.681 15.464 1.00 90.19 166 GLU A CA 1
ATOM 1374 C C . GLU A 1 166 ? -19.200 -0.344 16.691 1.00 90.19 166 GLU A C 1
ATOM 1376 O O . GLU A 1 166 ? -19.910 -1.213 17.192 1.00 90.19 166 GLU A O 1
ATOM 1381 N N . LEU A 1 167 ? -19.171 0.905 17.160 1.00 89.88 167 LEU A N 1
ATOM 1382 C CA . LEU A 1 167 ? -20.010 1.365 18.271 1.00 89.88 167 LEU A CA 1
ATOM 1383 C C . LEU A 1 167 ? -21.485 1.544 17.879 1.00 89.88 167 LEU A C 1
ATOM 1385 O O . LEU A 1 167 ? -22.360 1.492 18.738 1.00 89.88 167 LEU A O 1
ATOM 1389 N N . LYS A 1 168 ? -21.786 1.748 16.589 1.00 86.81 168 LYS A N 1
ATOM 1390 C CA . LYS A 1 168 ? -23.165 1.863 16.080 1.00 86.81 168 LYS A CA 1
ATOM 1391 C C . LYS A 1 168 ? -23.819 0.512 15.804 1.00 86.81 168 LYS A C 1
ATOM 1393 O O . LYS A 1 168 ? -25.049 0.442 15.744 1.00 86.81 168 LYS A O 1
ATOM 1398 N N . LYS A 1 169 ? -23.029 -0.545 15.593 1.00 84.25 169 LYS A N 1
ATOM 1399 C CA . LYS A 1 169 ? -23.548 -1.905 15.422 1.00 84.25 169 LYS A CA 1
ATOM 1400 C C . LYS A 1 169 ? -24.229 -2.320 16.729 1.00 84.25 169 LYS A C 1
ATOM 1402 O O . LYS A 1 169 ? -23.576 -2.452 17.759 1.00 84.25 169 LYS A O 1
ATOM 1407 N N . LYS A 1 170 ? -25.555 -2.480 16.692 1.00 57.25 170 LYS A N 1
ATOM 1408 C CA . LYS A 1 170 ? -26.318 -3.007 17.830 1.00 57.25 170 LYS A CA 1
ATOM 1409 C C . LYS A 1 170 ? -25.840 -4.434 18.110 1.00 57.25 170 LYS A C 1
ATOM 1411 O O . LYS A 1 170 ? -25.818 -5.244 17.185 1.00 57.25 170 LYS A O 1
ATOM 1416 N N . VAL A 1 171 ? -25.440 -4.687 19.356 1.00 55.22 171 VAL A N 1
ATOM 1417 C CA . VAL A 1 171 ? -25.252 -6.038 19.909 1.00 55.22 171 VAL A CA 1
ATOM 1418 C C . VAL A 1 171 ? -26.616 -6.687 20.090 1.00 55.22 171 VAL A C 1
ATOM 1420 O O . VAL A 1 171 ? -27.531 -5.969 20.560 1.00 55.22 171 VAL A O 1
#

Secondary structure (DSSP, 8-state):
-EEEEEES---HHHHHHHHHHHHHTSTT-EEEEEEEEE-SS-EEEEEEEEEE-SSSEEEEEEEEEEETTEEEEEEEEEETTTHHHHHHHHHHHHHT----S-GGGG-S-HHHHHHHHHHHHHHHHHTTSTTHIIIIIHHHHHHHHHHTGGG-HHHHHHHHHHHHHHHHS--